Protein AF-A0A9X2JHT6-F1 (afdb_monomer_lite)

Sequence (181 aa):
MRAIDATVEVAELAILSTSGTVINELIVELLKRLHASEQIAVLAYDSAAANASTSAESDRLRTVRERHWQSHVELEARINLLGGIPASCVHDELAVVEVMDSDRFTQRSLSESLIEIEEHLLYAYLAALTAESMDPTCQEFLQSQIDITRRHLNALRWTLFCEAHAREPMPATNLPAVTTR

Organism: NCBI:txid2954799

Radius of gyration: 20.66 Å; chains: 1; bounding box: 44×46×71 Å

Structure (mmCIF, N/CA/C/O backbone):
data_AF-A0A9X2JHT6-F1
#
_entry.id   AF-A0A9X2JHT6-F1
#
loop_
_atom_site.group_PDB
_atom_site.id
_atom_site.type_symbol
_atom_site.label_atom_id
_atom_site.label_alt_id
_atom_site.label_comp_id
_atom_site.label_asym_id
_atom_site.label_entity_id
_atom_site.label_seq_id
_atom_site.pdbx_PDB_ins_code
_atom_site.Cartn_x
_atom_site.Cartn_y
_atom_site.Cartn_z
_atom_site.occupancy
_atom_site.B_iso_or_equiv
_atom_site.auth_seq_id
_atom_site.auth_comp_id
_atom_site.auth_asym_id
_atom_site.auth_atom_id
_atom_site.pdbx_PDB_model_num
ATOM 1 N N . MET A 1 1 ? -9.823 -14.077 -4.885 1.00 38.56 1 MET A N 1
ATOM 2 C CA . MET A 1 1 ? -11.286 -14.034 -4.635 1.00 38.56 1 MET A CA 1
ATOM 3 C C . MET A 1 1 ? -11.715 -14.631 -3.291 1.00 38.56 1 MET A C 1
ATOM 5 O O . MET A 1 1 ? -12.483 -13.966 -2.627 1.00 38.56 1 MET A O 1
ATOM 9 N N . ARG A 1 2 ? -11.213 -15.789 -2.821 1.00 31.61 2 ARG A N 1
ATOM 10 C CA . ARG A 1 2 ? -11.674 -16.391 -1.540 1.00 31.61 2 ARG A CA 1
ATOM 11 C C . ARG A 1 2 ? -11.355 -15.616 -0.247 1.00 31.61 2 ARG A C 1
ATOM 13 O O . ARG A 1 2 ? -12.104 -15.744 0.708 1.00 31.61 2 ARG A O 1
ATOM 20 N N . ALA A 1 3 ? -10.280 -14.826 -0.197 1.00 36.19 3 ALA A N 1
ATOM 21 C CA . ALA A 1 3 ? -9.952 -14.030 0.996 1.00 36.19 3 ALA A CA 1
ATOM 22 C C . ALA A 1 3 ? -10.902 -12.828 1.190 1.00 36.19 3 ALA A C 1
ATOM 24 O O . ALA A 1 3 ? -11.168 -12.413 2.313 1.00 36.19 3 ALA A O 1
ATOM 25 N N . ILE A 1 4 ? -11.468 -12.309 0.094 1.00 39.44 4 ILE A N 1
ATOM 26 C CA . ILE A 1 4 ? -12.353 -11.135 0.098 1.00 39.44 4 ILE A CA 1
ATOM 27 C C . ILE A 1 4 ? -13.696 -11.477 0.759 1.00 39.44 4 ILE A C 1
ATOM 29 O O . ILE A 1 4 ? -14.160 -10.717 1.605 1.00 39.44 4 ILE A O 1
ATOM 33 N N . ASP A 1 5 ? -14.259 -12.653 0.466 1.00 33.88 5 ASP A N 1
ATOM 34 C CA . ASP A 1 5 ? -15.539 -13.097 1.038 1.00 33.88 5 ASP A CA 1
ATOM 35 C C . ASP A 1 5 ? -15.478 -13.217 2.575 1.00 33.88 5 ASP A C 1
ATOM 37 O O . ASP A 1 5 ? -16.378 -12.757 3.274 1.00 33.88 5 ASP A O 1
ATOM 41 N N . ALA A 1 6 ? -14.360 -13.710 3.125 1.00 48.34 6 ALA A N 1
ATOM 42 C CA . ALA A 1 6 ? -14.153 -13.801 4.575 1.00 48.34 6 ALA A CA 1
ATOM 43 C C . ALA A 1 6 ? -13.952 -12.430 5.254 1.00 48.34 6 ALA A C 1
ATOM 45 O O . ALA A 1 6 ? -14.156 -12.289 6.461 1.00 48.34 6 ALA A O 1
ATOM 46 N N . THR A 1 7 ? -13.538 -11.406 4.501 1.00 47.22 7 THR A N 1
ATOM 47 C CA . THR A 1 7 ? -13.342 -10.054 5.052 1.00 47.22 7 THR A CA 1
ATOM 48 C C . THR A 1 7 ? -14.679 -9.321 5.175 1.00 47.22 7 THR A C 1
ATOM 50 O O . THR A 1 7 ? -14.900 -8.609 6.153 1.00 47.22 7 THR A O 1
ATOM 53 N N . VAL A 1 8 ? -15.590 -9.555 4.225 1.00 49.62 8 VAL A N 1
ATOM 54 C CA . VAL A 1 8 ? -16.959 -9.019 4.233 1.00 49.62 8 VAL A CA 1
ATOM 55 C C . VAL A 1 8 ? -17.810 -9.685 5.318 1.00 49.62 8 VAL A C 1
ATOM 57 O O . VAL A 1 8 ? -18.473 -8.976 6.067 1.00 49.62 8 VAL A O 1
ATOM 60 N N . GLU A 1 9 ? -17.722 -11.008 5.500 1.00 45.31 9 GLU A N 1
ATOM 61 C CA . GLU A 1 9 ? -18.481 -11.711 6.554 1.00 45.31 9 GLU A CA 1
ATOM 62 C C . GLU A 1 9 ? -18.140 -11.221 7.975 1.00 45.31 9 GLU A C 1
ATOM 64 O O . GLU A 1 9 ? -19.023 -11.111 8.826 1.00 45.31 9 GLU A O 1
ATOM 69 N N . VAL A 1 10 ? -16.875 -10.872 8.242 1.00 50.59 10 VAL A N 1
ATOM 70 C CA . VAL A 1 10 ? -16.451 -10.338 9.553 1.00 50.59 10 VAL A CA 1
ATOM 71 C C . VAL A 1 10 ? -16.958 -8.910 9.771 1.00 50.59 10 VAL A C 1
ATOM 73 O O . VAL A 1 10 ? -17.311 -8.554 10.895 1.00 50.59 10 VAL A O 1
ATOM 76 N N . ALA A 1 11 ? -17.048 -8.107 8.707 1.00 50.97 11 ALA A N 1
ATOM 77 C CA . ALA A 1 11 ? -17.627 -6.767 8.773 1.00 50.97 11 ALA A CA 1
ATOM 78 C C . ALA A 1 11 ? -19.158 -6.808 8.949 1.00 50.97 11 ALA A C 1
ATOM 80 O O . ALA A 1 11 ? -19.707 -6.029 9.725 1.00 50.97 11 ALA A O 1
ATOM 81 N N . GLU A 1 12 ? -19.854 -7.745 8.298 1.00 45.81 12 GLU A N 1
ATOM 82 C CA . GLU A 1 12 ? -21.312 -7.894 8.411 1.00 45.81 12 GLU A CA 1
ATOM 83 C C . GLU A 1 12 ? -21.758 -8.420 9.788 1.00 45.81 12 GLU A C 1
ATOM 85 O O . GLU A 1 12 ? -22.794 -7.997 10.308 1.00 45.81 12 GLU A O 1
ATOM 90 N N . LEU A 1 13 ? -20.960 -9.276 10.438 1.00 47.00 13 LEU A N 1
ATOM 91 C CA . LEU A 1 13 ? -21.238 -9.783 11.793 1.00 47.00 13 LEU A CA 1
ATOM 92 C C . LEU A 1 13 ? -21.155 -8.706 12.889 1.00 47.00 13 LEU A C 1
ATOM 94 O O . LEU A 1 13 ? -21.746 -8.868 13.959 1.00 47.00 13 LEU A O 1
ATOM 98 N N . ALA A 1 14 ? -20.468 -7.594 12.631 1.00 48.09 14 ALA A N 1
ATOM 99 C CA . ALA A 1 14 ? -20.308 -6.509 13.593 1.00 48.09 14 ALA A CA 1
ATOM 100 C C . ALA A 1 14 ? -21.563 -5.650 13.806 1.00 48.09 14 ALA A C 1
ATOM 102 O O . ALA A 1 14 ? -21.712 -5.030 14.860 1.00 48.09 14 ALA A O 1
ATOM 103 N N . ILE A 1 15 ? -22.482 -5.636 12.837 1.00 52.09 15 ILE A N 1
ATOM 104 C CA . ILE A 1 15 ? -23.619 -4.700 12.775 1.00 52.09 15 ILE A CA 1
ATOM 105 C C . ILE A 1 15 ? -24.664 -4.963 13.892 1.00 52.09 15 ILE A C 1
ATOM 107 O O . ILE A 1 15 ? -25.568 -4.161 14.113 1.00 52.09 15 ILE A O 1
ATOM 111 N N . LEU A 1 16 ? -24.540 -6.054 14.663 1.00 50.22 16 LEU A N 1
ATOM 112 C CA . LEU A 1 16 ? -25.542 -6.482 15.654 1.00 50.22 16 LEU A CA 1
ATOM 113 C C . LEU A 1 16 ? -2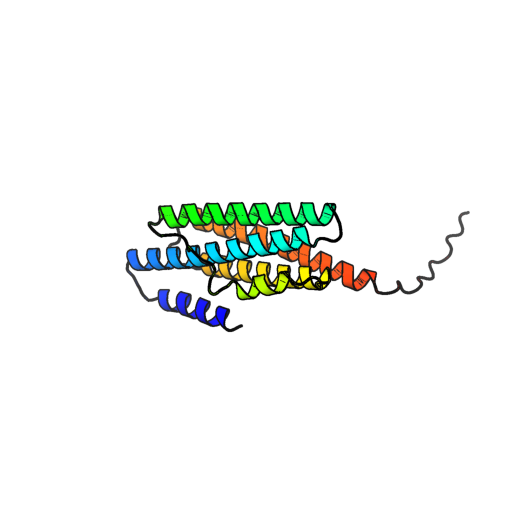5.131 -6.359 17.138 1.00 50.22 16 LEU A C 1
ATOM 115 O O . LEU A 1 16 ? -25.905 -6.768 18.004 1.00 50.22 16 LEU A O 1
ATOM 119 N N . SER A 1 17 ? -23.967 -5.788 17.478 1.00 44.72 17 SER A N 1
ATOM 120 C CA . SER A 1 17 ? -23.489 -5.727 18.874 1.00 44.72 17 SER A CA 1
ATOM 121 C C . SER A 1 17 ? -23.379 -4.301 19.434 1.00 44.72 17 SER A C 1
ATOM 123 O O . SER A 1 17 ? -22.423 -3.577 19.181 1.00 44.72 17 SER A O 1
ATOM 125 N N . THR A 1 18 ? -24.321 -3.919 20.300 1.00 53.97 18 THR A N 1
ATOM 126 C CA . THR A 1 18 ? -24.421 -2.596 20.956 1.00 53.97 18 THR A CA 1
ATOM 127 C C . THR A 1 18 ? -23.486 -2.373 22.160 1.00 53.97 18 THR A C 1
ATOM 129 O O . THR A 1 18 ? -23.743 -1.479 22.966 1.00 53.97 18 THR A O 1
ATOM 132 N N . SER A 1 19 ? -22.421 -3.164 22.348 1.00 61.22 19 SER A N 1
ATOM 133 C CA . SER A 1 19 ? -21.466 -2.931 23.449 1.00 61.22 19 SER A CA 1
ATOM 134 C C . SER A 1 19 ? -20.171 -2.284 22.949 1.00 61.22 19 SER A C 1
ATOM 136 O O . SER A 1 19 ? -19.547 -2.773 22.010 1.00 61.22 19 SER A O 1
ATOM 138 N N . GLY A 1 20 ? -19.751 -1.184 23.588 1.00 62.12 20 GLY A N 1
ATOM 139 C CA . GLY A 1 20 ? -18.559 -0.418 23.189 1.00 62.12 20 GLY A CA 1
ATOM 140 C C . GLY A 1 20 ? -17.249 -1.218 23.219 1.00 62.12 20 GLY A C 1
ATOM 141 O O . GLY A 1 20 ? -16.310 -0.883 22.508 1.00 62.12 20 GLY A O 1
ATOM 142 N N . THR A 1 21 ? -17.191 -2.310 23.985 1.00 74.00 21 THR A N 1
ATOM 143 C CA . THR A 1 21 ? -16.068 -3.259 23.985 1.00 74.00 21 THR A CA 1
ATOM 144 C C . THR A 1 21 ? -15.989 -4.078 22.698 1.00 74.00 21 THR A C 1
ATOM 146 O O . THR A 1 21 ? -14.910 -4.178 22.127 1.00 74.00 21 THR A O 1
ATOM 149 N N . VAL A 1 22 ? -17.113 -4.593 22.187 1.00 74.19 22 VAL A N 1
ATOM 150 C CA . VAL A 1 22 ? -17.126 -5.392 20.943 1.00 74.19 22 VAL A CA 1
ATOM 151 C C . VAL A 1 22 ? -16.798 -4.533 19.719 1.00 74.19 22 VAL A C 1
ATOM 153 O O . VAL A 1 22 ? -16.101 -4.982 18.814 1.00 74.19 22 VAL A O 1
ATOM 156 N N . ILE A 1 23 ? -17.252 -3.276 19.706 1.00 76.25 23 ILE A N 1
ATOM 157 C CA . ILE A 1 23 ? -16.928 -2.322 18.636 1.00 76.25 23 ILE A CA 1
ATOM 158 C C . ILE A 1 23 ? -15.416 -2.047 18.595 1.00 76.25 23 ILE A C 1
ATOM 160 O O . ILE A 1 23 ? -14.807 -2.103 17.527 1.00 76.25 23 ILE A O 1
ATOM 164 N N . ASN A 1 24 ? -14.787 -1.821 19.753 1.00 81.62 24 ASN A N 1
ATOM 165 C CA . ASN A 1 24 ? -13.340 -1.608 19.828 1.00 81.62 24 ASN A CA 1
ATOM 166 C C . ASN A 1 24 ? -12.541 -2.848 19.403 1.00 81.62 24 ASN A C 1
ATOM 168 O O . ASN A 1 24 ? -11.542 -2.709 18.703 1.00 81.62 24 ASN A O 1
ATOM 172 N N . GLU A 1 25 ? -12.979 -4.051 19.783 1.00 86.94 25 GLU A N 1
ATOM 173 C CA . GLU A 1 25 ? -12.340 -5.304 19.359 1.00 86.94 25 GLU A CA 1
ATOM 174 C C . GLU A 1 25 ? -12.382 -5.483 17.835 1.00 86.94 25 GLU A C 1
ATOM 176 O O . GLU A 1 25 ? -11.370 -5.851 17.236 1.00 86.94 25 GLU A O 1
ATOM 181 N N . LEU A 1 26 ? -13.510 -5.156 17.195 1.00 86.44 26 LEU A N 1
ATOM 182 C CA . LEU A 1 26 ? -13.629 -5.195 15.739 1.00 86.44 26 LEU A CA 1
ATOM 183 C C . LEU A 1 26 ? -12.698 -4.188 15.058 1.00 86.44 26 LEU A C 1
ATOM 185 O O . LEU A 1 26 ? -12.001 -4.547 14.111 1.00 86.44 26 LEU A O 1
ATOM 189 N N . ILE A 1 27 ? -12.679 -2.935 15.526 1.00 89.75 27 ILE A N 1
ATOM 190 C CA . ILE A 1 27 ? -11.797 -1.899 14.969 1.00 89.75 27 ILE A CA 1
ATOM 191 C C . ILE A 1 27 ? -10.342 -2.359 15.074 1.00 89.75 27 ILE A C 1
ATOM 193 O O . ILE A 1 27 ? -9.601 -2.301 14.096 1.00 89.75 27 ILE A O 1
ATOM 197 N N . VAL A 1 28 ? -9.943 -2.877 16.236 1.00 91.69 28 VAL A N 1
ATOM 198 C CA . VAL A 1 28 ? -8.599 -3.419 16.451 1.00 91.69 28 VAL A CA 1
ATOM 199 C C . VAL A 1 28 ? -8.291 -4.550 15.469 1.00 91.69 28 VAL A C 1
ATOM 201 O O . VAL A 1 28 ? -7.208 -4.564 14.890 1.00 91.69 28 VAL A O 1
ATOM 204 N N . GLU A 1 29 ? -9.221 -5.474 15.240 1.00 90.38 29 GLU A N 1
ATOM 205 C CA . GLU A 1 29 ? -9.035 -6.572 14.288 1.00 90.38 29 GLU A CA 1
ATOM 206 C C . GLU A 1 29 ? -8.900 -6.078 12.837 1.00 90.38 29 GLU A C 1
ATOM 208 O O . GLU A 1 29 ? -8.017 -6.531 12.106 1.00 90.38 29 GLU A O 1
ATOM 213 N N . LEU A 1 30 ? -9.701 -5.091 12.425 1.00 90.81 30 LEU A N 1
ATOM 214 C CA . LEU A 1 30 ? -9.579 -4.454 11.109 1.00 90.81 30 LEU A CA 1
ATOM 215 C C . LEU A 1 30 ? -8.214 -3.774 10.935 1.00 90.81 30 LEU A C 1
ATOM 217 O O . LEU A 1 30 ? -7.564 -3.941 9.901 1.00 90.81 30 LEU A O 1
ATOM 221 N N . LEU A 1 31 ? -7.743 -3.060 11.960 1.00 93.50 31 LEU A N 1
ATOM 222 C CA . LEU A 1 31 ? -6.428 -2.420 11.941 1.00 93.50 31 LEU A CA 1
ATOM 223 C C . LEU A 1 31 ? -5.288 -3.443 11.897 1.00 93.50 31 LEU A C 1
ATOM 225 O O . LEU A 1 31 ? -4.299 -3.204 11.209 1.00 93.50 31 LEU A O 1
ATOM 229 N N . LYS A 1 32 ? -5.415 -4.597 12.568 1.00 91.88 32 LYS A N 1
ATOM 230 C CA . LYS A 1 32 ? -4.420 -5.682 12.487 1.00 91.88 32 LYS A CA 1
ATOM 231 C C . LYS A 1 32 ? -4.304 -6.268 11.086 1.00 91.88 32 LYS A C 1
ATOM 233 O O . LYS A 1 32 ? -3.189 -6.545 10.647 1.00 91.88 32 LYS A O 1
ATOM 238 N N . ARG A 1 33 ? -5.429 -6.441 10.388 1.00 89.44 33 ARG A N 1
ATOM 239 C CA . ARG A 1 33 ? -5.437 -6.902 8.992 1.00 89.44 33 ARG A CA 1
ATOM 240 C C . ARG A 1 33 ? -4.757 -5.887 8.086 1.00 89.44 33 ARG A C 1
ATOM 242 O O . ARG A 1 33 ? -3.820 -6.244 7.387 1.00 89.44 33 ARG A O 1
ATOM 249 N N . LEU A 1 34 ? -5.126 -4.609 8.200 1.00 93.00 34 LEU A N 1
ATOM 250 C CA . LEU A 1 34 ? -4.448 -3.525 7.482 1.00 93.00 34 LEU A CA 1
ATOM 251 C C . LEU A 1 34 ? -2.943 -3.489 7.761 1.00 93.00 34 LEU A C 1
ATOM 253 O O . LEU A 1 34 ? -2.145 -3.340 6.842 1.00 93.00 34 LEU A O 1
ATOM 257 N N . HIS A 1 35 ? -2.550 -3.662 9.021 1.00 94.44 35 HIS A N 1
ATOM 258 C CA . HIS A 1 35 ? -1.149 -3.699 9.427 1.00 94.44 35 HIS A CA 1
ATOM 259 C C . HIS A 1 35 ? -0.379 -4.840 8.745 1.00 94.44 35 HIS A C 1
ATOM 261 O O . HIS A 1 35 ? 0.749 -4.628 8.292 1.00 94.44 35 HIS A O 1
ATOM 267 N N . ALA A 1 36 ? -0.984 -6.029 8.639 1.00 90.25 36 ALA A N 1
ATOM 268 C CA . ALA A 1 36 ? -0.411 -7.161 7.914 1.00 90.25 36 ALA A CA 1
ATOM 269 C C . ALA A 1 36 ? -0.342 -6.900 6.398 1.00 90.25 36 ALA A C 1
ATOM 271 O O . ALA A 1 36 ? 0.703 -7.126 5.787 1.00 90.25 36 ALA A O 1
ATOM 272 N N . SER A 1 37 ? -1.398 -6.340 5.801 1.00 90.62 37 SER A N 1
ATOM 273 C CA . SER A 1 37 ? -1.419 -6.001 4.374 1.00 90.62 37 SER A CA 1
ATOM 274 C C . SER A 1 37 ? -0.381 -4.932 4.007 1.00 90.62 37 SER A C 1
ATOM 276 O O . SER A 1 37 ? 0.269 -5.029 2.967 1.00 90.62 37 SER A O 1
ATOM 278 N N . GLU A 1 38 ? -0.153 -3.937 4.868 1.00 94.88 38 GLU A N 1
ATOM 279 C CA . GLU A 1 38 ? 0.921 -2.951 4.676 1.00 94.88 38 GLU A CA 1
ATOM 280 C C . GLU A 1 38 ? 2.307 -3.603 4.747 1.00 94.88 38 GLU A C 1
ATOM 282 O O . GLU A 1 38 ? 3.192 -3.278 3.956 1.00 94.88 38 GLU A O 1
ATOM 287 N N . GLN A 1 39 ? 2.501 -4.589 5.628 1.00 92.94 39 GLN A N 1
ATOM 288 C CA . GLN A 1 39 ? 3.752 -5.348 5.685 1.00 92.94 39 GLN A CA 1
ATOM 289 C C . GLN A 1 39 ? 4.017 -6.115 4.380 1.00 92.94 39 GLN A C 1
ATOM 291 O O . GLN A 1 39 ? 5.153 -6.146 3.902 1.00 92.94 39 GLN A O 1
ATOM 296 N N . ILE A 1 40 ? 2.979 -6.697 3.774 1.00 90.00 40 ILE A N 1
ATOM 297 C CA . ILE A 1 40 ? 3.067 -7.349 2.458 1.00 90.00 40 ILE A CA 1
ATOM 298 C C . ILE A 1 40 ? 3.488 -6.353 1.391 1.00 90.00 40 ILE A C 1
ATOM 300 O O . ILE A 1 40 ? 4.403 -6.643 0.623 1.00 90.00 40 ILE A O 1
ATOM 304 N N . ALA A 1 41 ? 2.863 -5.176 1.361 1.00 92.38 41 ALA A N 1
ATOM 305 C CA . ALA A 1 41 ? 3.224 -4.136 0.410 1.00 92.38 41 ALA A CA 1
ATOM 306 C C . ALA A 1 41 ? 4.682 -3.697 0.589 1.00 92.38 41 ALA A C 1
ATOM 308 O O . ALA A 1 41 ? 5.415 -3.616 -0.394 1.00 92.38 41 ALA A O 1
ATOM 309 N N . VAL A 1 42 ? 5.157 -3.513 1.827 1.00 94.06 42 VAL A N 1
ATOM 310 C CA . VAL A 1 42 ? 6.573 -3.213 2.100 1.00 94.06 42 VAL A CA 1
ATOM 311 C C . VAL A 1 42 ? 7.499 -4.253 1.468 1.00 94.06 42 VAL A C 1
ATOM 313 O O . VAL A 1 42 ? 8.451 -3.874 0.786 1.00 94.06 42 VAL A O 1
ATOM 316 N N . LEU A 1 43 ? 7.226 -5.545 1.668 1.00 91.50 43 LEU A N 1
ATOM 317 C CA . LEU A 1 43 ? 8.044 -6.632 1.119 1.00 91.50 43 LEU A CA 1
ATOM 318 C C . LEU A 1 43 ? 7.966 -6.697 -0.413 1.00 91.50 43 LEU A C 1
ATOM 320 O O . LEU A 1 43 ? 8.989 -6.841 -1.082 1.00 91.50 43 LEU A O 1
ATOM 324 N N . ALA A 1 44 ? 6.768 -6.541 -0.973 1.00 90.38 44 ALA A N 1
ATOM 325 C CA . ALA A 1 44 ? 6.541 -6.549 -2.412 1.00 90.38 44 ALA A CA 1
ATOM 326 C C . ALA A 1 44 ? 7.269 -5.397 -3.114 1.00 90.38 44 ALA A C 1
ATOM 328 O O . ALA A 1 44 ? 7.951 -5.612 -4.115 1.00 90.38 44 ALA A O 1
ATOM 329 N N . TYR A 1 45 ? 7.184 -4.180 -2.574 1.00 93.69 45 TYR A N 1
ATOM 330 C CA . TYR A 1 45 ? 7.886 -3.029 -3.137 1.00 93.69 45 TYR A CA 1
ATOM 331 C C . TYR A 1 45 ? 9.404 -3.106 -2.952 1.00 93.69 45 TYR A C 1
ATOM 333 O O . TYR A 1 45 ? 10.134 -2.602 -3.806 1.00 93.69 45 TYR A O 1
ATOM 341 N N . ASP A 1 46 ? 9.892 -3.736 -1.881 1.00 93.44 46 ASP A N 1
ATOM 342 C CA . ASP A 1 46 ? 11.326 -3.982 -1.700 1.00 93.44 46 ASP A CA 1
ATOM 343 C C . ASP A 1 46 ? 11.857 -4.961 -2.760 1.00 93.44 46 ASP A C 1
ATOM 345 O O . ASP A 1 46 ? 12.832 -4.662 -3.454 1.00 93.44 46 ASP A O 1
ATOM 349 N N . SER A 1 47 ? 11.138 -6.067 -2.986 1.00 89.94 47 SER A N 1
ATOM 350 C CA . SER A 1 47 ? 11.439 -7.016 -4.066 1.00 89.94 47 SER A CA 1
AT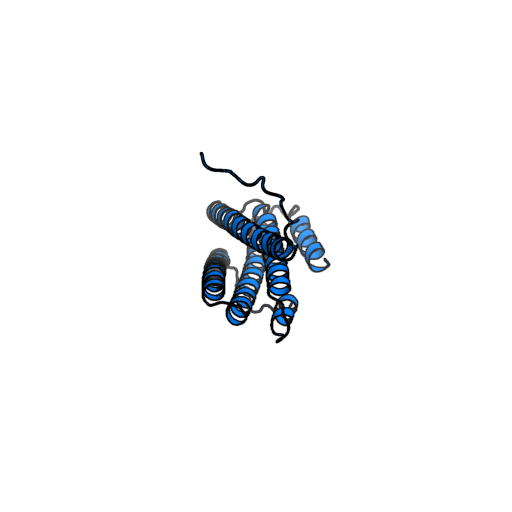OM 351 C C . SER A 1 47 ? 11.345 -6.358 -5.449 1.00 89.94 47 SER A C 1
ATOM 353 O O . SER A 1 47 ? 12.251 -6.492 -6.276 1.00 89.94 47 SER A O 1
ATOM 355 N N . ALA A 1 48 ? 10.305 -5.560 -5.697 1.00 90.75 48 ALA A N 1
ATOM 356 C CA . ALA A 1 48 ? 10.153 -4.812 -6.941 1.00 90.75 48 ALA A CA 1
ATOM 357 C C . ALA A 1 48 ? 11.313 -3.837 -7.176 1.00 90.75 48 ALA A C 1
ATOM 359 O O . ALA A 1 48 ? 11.822 -3.733 -8.291 1.00 90.75 48 ALA A O 1
ATOM 360 N N . ALA A 1 49 ? 11.754 -3.131 -6.132 1.00 92.50 49 ALA A N 1
ATOM 361 C CA . ALA A 1 49 ? 12.871 -2.203 -6.223 1.00 92.50 49 ALA A CA 1
ATOM 362 C C . ALA A 1 49 ? 14.200 -2.915 -6.504 1.00 92.50 49 ALA A C 1
ATOM 364 O O . ALA A 1 49 ? 15.035 -2.362 -7.226 1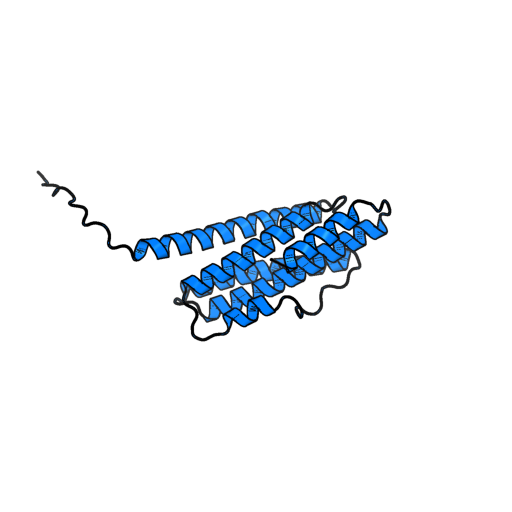.00 92.50 49 ALA A O 1
ATOM 365 N N . ALA A 1 50 ? 14.400 -4.117 -5.955 1.00 90.44 50 ALA A N 1
ATOM 366 C CA . ALA A 1 50 ? 15.571 -4.948 -6.226 1.00 90.44 50 ALA A CA 1
ATOM 367 C C . ALA A 1 50 ? 15.602 -5.465 -7.676 1.00 90.44 50 ALA A C 1
ATOM 369 O O . ALA A 1 50 ? 16.675 -5.555 -8.268 1.00 90.44 50 ALA A O 1
ATOM 370 N N . ASN A 1 51 ? 14.429 -5.733 -8.257 1.00 86.62 51 ASN A N 1
ATOM 371 C CA . ASN A 1 51 ? 14.259 -6.240 -9.623 1.00 86.62 51 ASN A CA 1
ATOM 372 C C . ASN A 1 51 ? 14.025 -5.143 -10.683 1.00 86.62 51 ASN A C 1
ATOM 374 O O . ASN A 1 51 ? 13.776 -5.443 -11.852 1.00 86.62 51 ASN A O 1
ATOM 378 N N . ALA A 1 52 ? 14.084 -3.867 -10.296 1.00 89.75 52 ALA A N 1
ATOM 379 C CA . ALA A 1 52 ? 13.833 -2.748 -11.196 1.00 89.75 52 ALA A CA 1
ATOM 380 C C . ALA A 1 52 ? 14.864 -2.676 -12.335 1.00 89.75 52 ALA A C 1
ATOM 382 O O . ALA A 1 52 ? 16.066 -2.861 -12.140 1.00 89.75 52 ALA A O 1
ATOM 383 N N . SER A 1 53 ? 14.396 -2.327 -13.536 1.00 88.81 53 SER A N 1
ATOM 384 C CA . SER A 1 53 ? 15.228 -2.292 -14.748 1.00 88.81 53 SER A CA 1
ATOM 385 C C . SER A 1 53 ? 16.209 -1.113 -14.785 1.00 88.81 53 SER A C 1
ATOM 387 O O . SER A 1 53 ? 17.212 -1.138 -15.502 1.00 88.81 53 SER A O 1
ATOM 389 N N . THR A 1 54 ? 15.916 -0.061 -14.016 1.00 90.56 54 THR A N 1
ATOM 390 C CA . THR A 1 54 ? 16.705 1.172 -13.942 1.00 90.56 54 THR A CA 1
ATOM 391 C C . THR A 1 54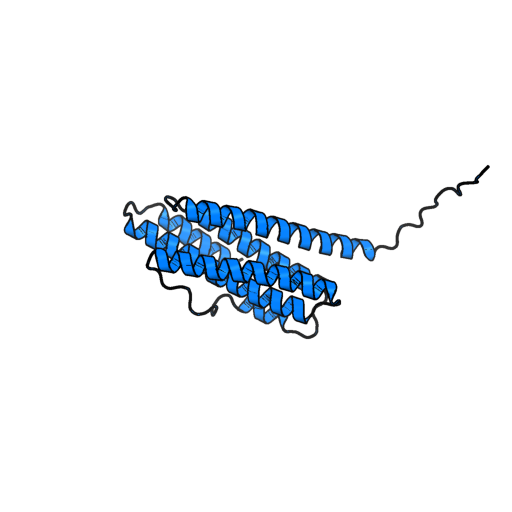 ? 16.839 1.647 -12.497 1.00 90.56 54 THR A C 1
ATOM 393 O O . THR A 1 54 ? 15.964 1.403 -11.664 1.00 90.56 54 THR A O 1
ATOM 396 N N . SER A 1 55 ? 17.905 2.395 -12.196 1.00 93.94 55 SER A N 1
ATOM 397 C CA . SER A 1 55 ? 18.087 3.006 -10.871 1.00 93.94 55 SER A CA 1
ATOM 398 C C . SER A 1 55 ? 16.960 3.980 -10.518 1.00 93.94 55 SER A C 1
ATOM 400 O O . SER A 1 55 ? 16.474 3.967 -9.394 1.00 93.94 55 SER A O 1
ATOM 402 N N . ALA A 1 56 ? 16.488 4.769 -11.488 1.00 93.25 56 ALA A N 1
ATOM 403 C CA . ALA A 1 56 ? 15.394 5.717 -11.282 1.00 93.25 56 ALA A CA 1
ATOM 404 C C . ALA A 1 56 ? 14.074 5.023 -10.900 1.00 93.25 56 ALA A C 1
ATOM 406 O O . ALA A 1 56 ? 13.334 5.513 -10.047 1.00 93.25 56 ALA A O 1
ATOM 407 N N . GLU A 1 57 ? 13.776 3.874 -11.512 1.00 90.75 57 GLU A N 1
ATOM 408 C CA . GLU A 1 57 ? 12.622 3.049 -11.148 1.00 90.75 57 GLU A CA 1
ATOM 409 C C . GLU A 1 57 ? 12.791 2.429 -9.755 1.00 90.75 57 GLU A C 1
ATOM 411 O O . GLU A 1 57 ? 11.863 2.502 -8.949 1.00 90.75 57 GLU A O 1
ATOM 416 N N . SER A 1 58 ? 13.983 1.905 -9.444 1.00 93.50 58 SER A N 1
ATOM 417 C CA . SER A 1 58 ? 14.317 1.369 -8.116 1.00 93.50 58 SER A CA 1
ATOM 418 C C . SER A 1 58 ? 14.103 2.415 -7.015 1.00 93.50 58 SER A C 1
ATOM 420 O O . SER A 1 58 ? 13.409 2.155 -6.032 1.00 93.50 58 SER A O 1
ATOM 422 N N . ASP A 1 59 ? 14.611 3.636 -7.202 1.00 96.25 59 ASP A N 1
ATOM 423 C CA . ASP A 1 59 ? 14.471 4.728 -6.231 1.00 96.25 59 ASP A CA 1
ATOM 424 C C . ASP A 1 59 ? 13.010 5.174 -6.065 1.00 96.25 59 ASP A C 1
ATOM 426 O O . ASP A 1 59 ? 12.552 5.457 -4.950 1.00 96.25 59 ASP A O 1
ATOM 430 N N . ARG A 1 60 ? 12.236 5.183 -7.161 1.00 94.38 60 ARG A N 1
ATOM 431 C CA . ARG A 1 60 ? 10.790 5.443 -7.112 1.00 94.38 60 ARG A CA 1
ATOM 432 C C . ARG A 1 60 ? 10.074 4.383 -6.275 1.00 94.38 60 ARG A C 1
ATOM 434 O O . ARG A 1 60 ? 9.279 4.743 -5.411 1.00 94.38 60 ARG A O 1
ATOM 441 N N . LEU A 1 61 ? 10.362 3.104 -6.508 1.00 94.75 61 LEU A N 1
ATOM 442 C CA . LEU A 1 61 ? 9.752 1.987 -5.781 1.00 94.75 61 LEU A CA 1
ATOM 443 C C . LEU A 1 61 ? 10.138 2.000 -4.296 1.00 94.75 61 LEU A C 1
ATOM 445 O O . LEU A 1 61 ? 9.261 1.862 -3.450 1.00 94.75 61 LEU A O 1
ATOM 449 N N . ARG A 1 62 ? 11.399 2.302 -3.956 1.00 96.75 62 ARG A N 1
ATOM 450 C CA . ARG A 1 62 ? 11.835 2.497 -2.557 1.00 96.75 62 ARG A CA 1
ATOM 451 C C . ARG A 1 62 ? 11.108 3.643 -1.861 1.00 96.75 62 ARG A C 1
ATOM 453 O O . ARG A 1 62 ? 10.777 3.538 -0.684 1.00 96.75 62 ARG A O 1
ATOM 460 N N . THR A 1 63 ? 10.828 4.726 -2.583 1.00 96.69 63 THR A N 1
ATOM 461 C CA . THR A 1 63 ? 10.050 5.851 -2.042 1.00 96.69 63 THR A CA 1
ATOM 462 C C . THR A 1 63 ? 8.619 5.429 -1.700 1.00 96.69 63 THR A C 1
ATOM 464 O O . THR A 1 63 ? 8.062 5.903 -0.713 1.00 96.69 63 THR A O 1
ATOM 467 N N . VAL A 1 64 ? 8.012 4.548 -2.501 1.00 96.12 64 VAL A N 1
ATOM 468 C CA . VAL A 1 64 ? 6.675 4.001 -2.219 1.00 96.12 64 VAL A CA 1
ATOM 469 C C . VAL A 1 64 ? 6.734 2.994 -1.068 1.00 96.12 64 VAL A C 1
ATOM 471 O O . VAL A 1 64 ? 5.974 3.137 -0.115 1.00 96.12 64 VAL A O 1
ATOM 474 N N . ARG A 1 65 ? 7.713 2.079 -1.073 1.00 96.44 65 ARG A N 1
ATOM 475 C CA . ARG A 1 65 ? 8.009 1.159 0.041 1.00 96.44 65 ARG A CA 1
ATOM 476 C C . ARG A 1 65 ? 8.101 1.883 1.381 1.00 96.44 65 ARG A C 1
ATOM 478 O O . ARG A 1 65 ? 7.544 1.423 2.370 1.00 96.44 65 ARG A O 1
ATOM 485 N N . GLU A 1 66 ? 8.810 3.009 1.427 1.00 97.88 66 GLU A N 1
ATOM 486 C CA . GLU A 1 66 ? 8.983 3.780 2.660 1.00 97.88 66 GLU A CA 1
ATOM 487 C C . GLU A 1 66 ? 7.665 4.371 3.174 1.00 97.88 66 GLU A C 1
ATOM 489 O O . GLU A 1 66 ? 7.458 4.465 4.380 1.00 97.88 66 GLU A O 1
ATOM 494 N N . ARG A 1 67 ? 6.731 4.710 2.281 1.00 96.81 67 ARG A N 1
ATOM 495 C CA . ARG A 1 67 ? 5.394 5.159 2.689 1.00 96.81 67 ARG A CA 1
ATOM 496 C C . ARG A 1 67 ? 4.583 4.024 3.300 1.00 96.81 67 ARG A C 1
ATOM 498 O O . ARG A 1 67 ? 4.015 4.229 4.364 1.00 96.81 67 ARG A O 1
ATOM 505 N N . HIS A 1 68 ? 4.590 2.840 2.686 1.00 97.00 68 HIS A N 1
ATOM 506 C CA . HIS A 1 68 ? 3.950 1.656 3.272 1.00 97.00 68 HIS A CA 1
ATOM 507 C C . HIS A 1 68 ? 4.547 1.313 4.638 1.00 97.00 68 HIS A C 1
ATOM 509 O O . HIS A 1 68 ? 3.825 1.022 5.586 1.00 97.00 68 HIS A O 1
ATOM 515 N N . TRP A 1 69 ? 5.868 1.447 4.787 1.00 96.94 69 TRP A N 1
ATOM 516 C CA . TRP A 1 69 ? 6.537 1.252 6.072 1.00 96.94 69 TRP A CA 1
ATOM 517 C C . TRP A 1 69 ? 6.064 2.249 7.138 1.00 96.94 69 TRP A C 1
ATOM 519 O O . TRP A 1 69 ? 5.780 1.859 8.268 1.00 96.94 69 TRP A O 1
ATOM 529 N N . GLN A 1 70 ? 5.923 3.527 6.787 1.00 97.50 70 GLN A N 1
ATOM 530 C CA . GLN A 1 70 ? 5.386 4.537 7.703 1.00 97.50 70 GLN A CA 1
ATOM 531 C C . GLN A 1 70 ? 3.936 4.235 8.097 1.00 97.50 70 GLN A C 1
ATOM 533 O O . GLN A 1 70 ? 3.598 4.326 9.274 1.00 97.50 70 GLN A O 1
ATOM 538 N N . SER A 1 71 ? 3.097 3.827 7.143 1.00 96.62 71 SER A N 1
ATOM 539 C CA . SER A 1 71 ? 1.710 3.428 7.405 1.00 96.62 71 SER A CA 1
ATOM 540 C C . SER A 1 71 ? 1.622 2.191 8.297 1.00 96.62 71 SER A C 1
ATOM 542 O O . SER A 1 71 ? 0.820 2.173 9.228 1.00 96.62 71 SER A O 1
ATOM 544 N N . HIS A 1 72 ? 2.487 1.199 8.076 1.00 95.69 72 HIS A N 1
ATOM 545 C CA . HIS A 1 72 ? 2.617 0.009 8.915 1.00 95.69 72 HIS A CA 1
ATOM 546 C C . HIS A 1 72 ? 2.931 0.372 10.376 1.00 95.69 72 HIS A C 1
ATOM 548 O O . HIS A 1 72 ? 2.198 -0.031 11.277 1.00 95.69 72 HIS A O 1
ATOM 554 N N . VAL A 1 73 ? 3.948 1.207 10.613 1.00 96.38 73 VAL A N 1
ATOM 555 C CA . VAL A 1 73 ? 4.321 1.668 11.967 1.00 96.38 73 VAL A CA 1
ATOM 556 C C . VAL A 1 73 ? 3.196 2.487 12.619 1.00 96.38 73 VAL A C 1
ATOM 558 O O . VAL A 1 73 ? 2.914 2.351 13.809 1.00 96.38 73 VAL A O 1
ATOM 561 N N . GLU A 1 74 ? 2.514 3.331 11.847 1.00 96.69 74 GLU A N 1
ATOM 562 C CA . GLU A 1 74 ? 1.429 4.189 12.339 1.00 96.69 74 GLU A CA 1
ATOM 563 C C . GLU A 1 74 ? 0.161 3.385 12.706 1.00 96.69 74 GLU A C 1
ATOM 565 O O . GLU A 1 74 ? -0.547 3.721 13.668 1.00 96.69 74 GLU A O 1
ATOM 570 N N . LEU A 1 75 ? -0.104 2.292 11.980 1.00 95.62 75 LEU A N 1
ATOM 571 C CA . LEU A 1 75 ? -1.122 1.292 12.318 1.00 95.62 75 LEU A CA 1
ATOM 572 C C . LEU A 1 75 ? -0.746 0.524 13.587 1.00 95.62 75 LEU A C 1
ATOM 574 O O . LEU A 1 75 ? -1.595 0.356 14.462 1.00 95.62 75 LEU A O 1
ATOM 578 N N . GLU A 1 76 ? 0.516 0.112 13.723 1.00 95.62 76 GLU A N 1
ATOM 579 C CA . GLU A 1 76 ? 1.030 -0.549 14.927 1.00 95.62 76 GLU A CA 1
ATOM 580 C C . GLU A 1 76 ? 0.783 0.315 16.174 1.00 95.62 76 GLU A C 1
ATOM 582 O O . GLU A 1 76 ? 0.224 -0.146 17.174 1.00 95.62 76 GLU A O 1
ATOM 587 N N . ALA A 1 77 ? 1.119 1.606 16.088 1.00 95.62 77 ALA A N 1
ATOM 588 C CA . ALA A 1 77 ? 0.887 2.568 17.158 1.00 95.62 77 ALA A CA 1
ATOM 589 C C . ALA A 1 77 ? -0.604 2.688 17.525 1.00 95.62 77 ALA A C 1
ATOM 591 O O . ALA A 1 77 ? -0.946 2.679 18.708 1.00 95.62 77 ALA A O 1
ATOM 592 N N . ARG A 1 78 ? -1.506 2.743 16.534 1.00 94.50 78 ARG A N 1
ATOM 593 C CA . ARG A 1 78 ? -2.967 2.788 16.762 1.00 94.50 78 ARG A CA 1
ATOM 594 C C . ARG A 1 78 ? -3.504 1.527 17.419 1.00 94.50 78 ARG A C 1
ATOM 596 O O . ARG A 1 78 ? -4.288 1.627 18.360 1.00 94.50 78 ARG A O 1
ATOM 603 N N . ILE A 1 79 ? -3.065 0.357 16.963 1.00 94.44 79 ILE A N 1
ATOM 604 C CA . ILE A 1 79 ? -3.455 -0.927 17.556 1.00 94.44 79 ILE A CA 1
ATOM 605 C C . ILE A 1 79 ? -3.062 -0.951 19.036 1.00 94.44 79 ILE A C 1
ATOM 607 O O . ILE A 1 79 ? -3.895 -1.269 19.884 1.00 94.44 79 ILE A O 1
ATOM 611 N N . ASN A 1 80 ? -1.830 -0.543 19.350 1.00 93.50 80 ASN A N 1
ATOM 612 C CA . ASN A 1 80 ? -1.333 -0.478 20.723 1.00 93.50 80 ASN A CA 1
ATOM 613 C C . ASN A 1 80 ? -2.129 0.518 21.589 1.00 93.50 80 ASN A C 1
ATOM 615 O O . ASN A 1 80 ? -2.445 0.212 22.739 1.00 93.50 80 ASN A O 1
ATOM 619 N N . LEU A 1 81 ? -2.498 1.687 21.050 1.00 92.62 81 LEU A N 1
ATOM 620 C CA . LEU A 1 81 ? -3.313 2.687 21.761 1.00 92.62 81 LEU A CA 1
ATOM 621 C C . LEU A 1 81 ? -4.716 2.178 22.114 1.00 92.62 81 LEU A C 1
ATOM 623 O O . LEU A 1 81 ? -5.254 2.542 23.158 1.00 92.62 81 LEU A O 1
ATOM 627 N N . LEU A 1 82 ? -5.286 1.311 21.279 1.00 90.12 82 LEU A N 1
ATOM 628 C CA . LEU A 1 82 ? -6.571 0.654 21.528 1.00 90.12 82 LEU A CA 1
ATOM 629 C C . LEU A 1 82 ? -6.446 -0.595 22.425 1.00 90.12 82 LEU A C 1
ATOM 631 O O . LEU A 1 82 ? -7.431 -1.297 22.643 1.00 90.12 82 LEU A O 1
ATOM 635 N N . GLY A 1 83 ? -5.250 -0.883 22.955 1.00 91.25 83 GLY A N 1
ATOM 636 C CA . GLY A 1 83 ? -4.979 -2.055 23.794 1.00 91.25 83 GLY A CA 1
ATOM 637 C C . GLY A 1 83 ? -4.869 -3.370 23.017 1.00 91.25 83 GLY A C 1
ATOM 638 O O . GLY A 1 83 ? -4.866 -4.444 23.620 1.00 91.25 83 GLY A O 1
ATOM 639 N N . GLY A 1 84 ? -4.791 -3.303 21.688 1.00 91.94 84 GLY A N 1
ATOM 640 C CA . GLY A 1 84 ? -4.551 -4.450 20.827 1.00 91.94 84 GLY A CA 1
ATOM 641 C C . GLY A 1 84 ? -3.078 -4.860 20.792 1.00 91.94 84 GLY A C 1
ATOM 642 O O . GLY A 1 84 ? -2.188 -4.117 21.192 1.00 91.94 84 GLY A O 1
ATOM 643 N N . ILE A 1 85 ? -2.827 -6.058 20.264 1.00 91.44 85 ILE A N 1
ATOM 644 C CA . ILE A 1 85 ? -1.482 -6.561 19.957 1.00 91.44 85 ILE A CA 1
ATOM 645 C C . ILE A 1 85 ? -1.362 -6.636 18.431 1.00 91.44 85 ILE A C 1
ATOM 647 O O . ILE A 1 85 ? -2.186 -7.337 17.829 1.00 91.44 85 ILE A O 1
ATOM 651 N N . PRO A 1 86 ? -0.396 -5.943 17.804 1.00 86.38 86 PRO A N 1
ATOM 652 C CA . PRO A 1 86 ? -0.178 -5.983 16.360 1.00 86.38 86 PRO A CA 1
ATOM 653 C C . PRO A 1 86 ? -0.018 -7.410 15.831 1.00 86.38 86 PRO A C 1
ATOM 655 O O . PRO A 1 86 ? 0.421 -8.312 16.550 1.00 86.38 86 PRO A O 1
ATOM 658 N N . ALA A 1 87 ? -0.382 -7.628 14.567 1.00 81.31 87 ALA A N 1
ATOM 659 C CA . ALA A 1 87 ? -0.208 -8.932 13.936 1.00 81.31 87 ALA A CA 1
ATOM 660 C C . ALA A 1 87 ? 1.290 -9.284 13.881 1.00 81.31 87 ALA A C 1
ATOM 662 O O . ALA A 1 87 ? 2.080 -8.545 13.299 1.00 81.31 87 ALA A O 1
ATOM 663 N N . SER A 1 88 ? 1.685 -10.400 14.504 1.00 69.31 88 SER A N 1
ATOM 664 C CA . SER A 1 88 ? 3.099 -10.778 14.655 1.00 69.31 88 SER A CA 1
ATOM 665 C C . SER A 1 88 ? 3.681 -11.528 13.453 1.00 69.31 88 SER A C 1
ATOM 667 O O . SER A 1 88 ? 4.886 -11.769 13.416 1.00 69.31 88 SER A O 1
ATOM 669 N N . CYS A 1 89 ? 2.854 -11.954 12.494 1.00 58.97 89 CYS A N 1
ATOM 670 C CA . CYS A 1 89 ? 3.310 -12.753 11.360 1.00 58.97 89 CYS A CA 1
ATOM 671 C C . CYS A 1 89 ? 2.295 -12.786 10.208 1.00 58.97 89 CYS A C 1
ATOM 673 O O . CYS A 1 89 ? 1.116 -13.069 10.400 1.00 58.97 89 CYS A O 1
ATOM 675 N N . VAL A 1 90 ? 2.795 -12.568 8.990 1.00 59.03 90 VAL A N 1
ATOM 676 C CA . VAL A 1 90 ? 2.055 -12.622 7.718 1.00 59.03 90 VAL A CA 1
ATOM 677 C C . VAL A 1 90 ? 1.924 -14.076 7.232 1.00 59.03 90 VAL A C 1
ATOM 679 O O . VAL A 1 90 ? 2.250 -14.383 6.096 1.00 59.03 90 VAL A O 1
ATOM 682 N N . HIS A 1 91 ? 1.567 -15.046 8.076 1.00 53.25 91 HIS A N 1
ATOM 683 C CA . HIS A 1 91 ? 1.656 -16.448 7.627 1.00 53.25 91 HIS A CA 1
ATOM 684 C C . HIS A 1 91 ? 0.579 -16.861 6.613 1.00 53.25 91 HIS A C 1
ATOM 686 O O . HIS A 1 91 ? 0.886 -17.672 5.743 1.00 53.25 91 HIS A O 1
ATOM 692 N N . ASP A 1 92 ? -0.609 -16.251 6.634 1.00 53.72 92 ASP A N 1
ATOM 693 C CA . ASP A 1 92 ? -1.698 -16.640 5.723 1.00 53.72 92 ASP A CA 1
ATOM 694 C C . ASP A 1 92 ? -1.798 -15.776 4.449 1.00 53.72 92 ASP A C 1
ATOM 696 O O . ASP A 1 92 ? -2.387 -16.205 3.457 1.00 53.72 92 ASP A O 1
ATOM 700 N N . GLU A 1 93 ? -1.179 -14.591 4.420 1.00 54.31 93 GLU A N 1
ATOM 701 C CA . GLU A 1 93 ? -1.265 -13.656 3.283 1.00 54.31 93 GLU A CA 1
ATOM 702 C C . GLU A 1 93 ? 0.022 -13.607 2.417 1.00 54.31 93 GLU A C 1
ATOM 704 O O . GLU A 1 93 ? 0.025 -13.040 1.323 1.00 54.31 93 GLU A O 1
ATOM 709 N N . LEU A 1 94 ? 1.111 -14.267 2.847 1.00 54.41 94 LEU A N 1
ATOM 710 C CA . LEU A 1 94 ? 2.418 -14.299 2.158 1.00 54.41 94 LEU A CA 1
ATOM 711 C C . LEU A 1 94 ? 2.413 -14.986 0.783 1.00 54.41 94 LEU A C 1
ATOM 713 O O . LEU A 1 94 ? 3.349 -14.784 0.009 1.00 54.41 94 LEU A O 1
ATOM 717 N N . ALA A 1 95 ? 1.369 -15.748 0.441 1.00 56.09 95 ALA A N 1
ATOM 718 C CA . ALA A 1 95 ? 1.261 -16.408 -0.863 1.00 56.09 95 ALA A CA 1
ATOM 719 C C . ALA A 1 95 ? 1.320 -15.415 -2.044 1.00 56.09 95 ALA A C 1
ATOM 721 O O . ALA A 1 95 ? 1.671 -15.804 -3.154 1.00 56.09 95 ALA A O 1
ATOM 722 N N . VAL A 1 96 ? 1.007 -14.134 -1.811 1.00 55.81 96 VAL A N 1
ATOM 723 C CA . VAL A 1 96 ? 1.121 -13.063 -2.816 1.00 55.81 96 VAL A CA 1
ATOM 724 C C . VAL A 1 96 ? 2.581 -12.626 -3.025 1.00 55.81 96 VAL A C 1
ATOM 726 O O . VAL A 1 96 ? 2.964 -12.294 -4.144 1.00 55.81 96 VAL A O 1
ATOM 729 N N . VAL A 1 97 ? 3.423 -12.673 -1.984 1.00 56.59 97 VAL A N 1
ATOM 730 C CA . VAL A 1 97 ? 4.833 -12.232 -2.037 1.00 56.59 97 VAL A CA 1
ATOM 731 C C . VAL A 1 97 ? 5.742 -13.304 -2.633 1.00 56.59 97 VAL A C 1
ATOM 733 O O . VAL A 1 97 ? 6.647 -12.964 -3.392 1.00 56.59 97 VAL A O 1
ATOM 736 N N . GLU A 1 98 ? 5.481 -14.591 -2.365 1.00 55.66 98 GLU A N 1
ATOM 737 C CA . GLU A 1 98 ? 6.250 -15.707 -2.952 1.00 55.66 98 GLU A CA 1
ATOM 738 C C . GLU A 1 98 ? 6.238 -15.689 -4.487 1.00 55.66 98 GLU A C 1
ATOM 740 O O . GLU A 1 98 ? 7.148 -16.214 -5.128 1.00 55.66 98 GLU A O 1
ATOM 745 N N . VAL A 1 99 ? 5.239 -15.038 -5.091 1.00 54.12 99 VAL A N 1
ATOM 746 C CA . VAL A 1 99 ? 5.179 -14.871 -6.539 1.00 54.12 99 VAL A CA 1
ATOM 747 C C . VAL A 1 99 ? 6.320 -13.988 -7.037 1.00 54.12 99 VAL A C 1
ATOM 749 O O . VAL A 1 99 ? 6.805 -14.273 -8.112 1.00 54.12 99 VAL A O 1
ATOM 752 N N . MET A 1 100 ? 6.817 -12.989 -6.301 1.00 58.81 100 MET A N 1
ATOM 753 C CA . MET A 1 100 ? 7.736 -11.971 -6.846 1.00 58.81 100 MET A CA 1
ATOM 754 C C . MET A 1 100 ? 9.225 -12.362 -6.860 1.00 58.81 100 MET A C 1
ATOM 756 O O . MET A 1 100 ? 10.022 -11.658 -7.474 1.00 58.81 100 MET A O 1
ATOM 760 N N . ASP A 1 101 ? 9.614 -13.478 -6.238 1.00 58.88 101 ASP A N 1
ATOM 761 C CA . ASP A 1 101 ? 11.025 -13.875 -6.046 1.00 58.88 101 ASP A CA 1
ATOM 762 C C . ASP A 1 101 ? 11.602 -14.728 -7.200 1.00 58.88 101 ASP A C 1
ATOM 764 O O . ASP A 1 101 ? 12.630 -15.389 -7.071 1.00 58.88 101 ASP A O 1
ATOM 768 N N . SER A 1 102 ? 10.929 -14.765 -8.358 1.00 57.47 102 SER A N 1
ATOM 769 C CA . SER A 1 102 ? 11.427 -15.510 -9.522 1.00 57.47 102 SER A CA 1
ATOM 770 C C . SER A 1 102 ? 12.237 -14.603 -10.453 1.00 57.47 102 SER A C 1
ATOM 772 O O . SER A 1 102 ? 11.739 -13.564 -10.883 1.00 57.47 102 SER A O 1
ATOM 774 N N . ASP A 1 103 ? 13.430 -15.047 -10.869 1.00 58.78 103 ASP A N 1
ATOM 775 C CA . ASP A 1 103 ? 14.332 -14.420 -11.867 1.00 58.78 103 ASP A CA 1
ATOM 776 C C . ASP A 1 103 ? 13.693 -14.152 -13.262 1.00 58.78 103 ASP A C 1
ATOM 778 O O . ASP A 1 103 ? 14.382 -13.930 -14.259 1.00 58.78 103 ASP A O 1
ATOM 782 N N . ARG A 1 104 ? 12.365 -14.247 -13.398 1.00 57.56 104 ARG A N 1
ATOM 783 C CA . ARG A 1 104 ? 11.626 -14.239 -14.666 1.00 57.56 104 ARG A CA 1
ATOM 784 C C . ARG A 1 104 ? 10.509 -13.202 -14.759 1.00 57.56 104 ARG A C 1
ATOM 786 O O . ARG A 1 104 ? 9.778 -13.226 -15.753 1.00 57.56 104 ARG A O 1
ATOM 793 N N . PHE A 1 105 ? 10.355 -12.288 -13.800 1.00 69.31 105 PHE A N 1
ATOM 794 C CA . PHE A 1 105 ? 9.328 -11.253 -13.938 1.00 69.31 105 PHE A CA 1
ATOM 795 C C . PHE A 1 105 ? 9.706 -10.229 -14.999 1.00 69.31 105 PHE A C 1
ATOM 797 O O . PHE A 1 105 ? 10.748 -9.581 -14.956 1.00 69.31 105 PHE A O 1
ATOM 804 N N . THR A 1 106 ? 8.814 -10.066 -15.972 1.00 80.31 106 THR A N 1
ATOM 805 C CA . THR A 1 106 ? 8.852 -8.887 -16.833 1.00 80.31 106 THR A CA 1
ATOM 806 C C . THR A 1 106 ? 8.415 -7.667 -16.017 1.00 80.31 106 THR A C 1
ATOM 808 O O . THR A 1 106 ? 7.578 -7.796 -15.124 1.00 80.31 106 THR A O 1
ATOM 811 N N . GLN A 1 107 ? 8.918 -6.474 -16.351 1.00 81.62 107 GLN A N 1
ATOM 812 C CA . GLN A 1 107 ? 8.495 -5.203 -15.733 1.00 81.62 107 GLN A CA 1
ATOM 813 C C . GLN A 1 107 ? 6.962 -5.032 -15.709 1.00 81.62 107 GLN A C 1
ATOM 815 O O . GLN A 1 107 ? 6.386 -4.526 -14.745 1.00 81.62 107 GLN A O 1
ATOM 820 N N . ARG A 1 108 ? 6.294 -5.542 -16.748 1.00 85.88 108 ARG A N 1
ATOM 821 C CA . ARG A 1 108 ? 4.838 -5.594 -16.847 1.00 85.88 108 ARG A CA 1
ATOM 822 C C . ARG A 1 108 ? 4.210 -6.457 -15.754 1.00 85.88 108 ARG A C 1
ATOM 824 O O . ARG A 1 108 ? 3.327 -5.982 -15.053 1.00 85.88 108 ARG A O 1
ATOM 831 N N . SER A 1 109 ? 4.672 -7.696 -15.604 1.00 86.56 109 SER A N 1
ATOM 832 C CA . SER A 1 109 ? 4.157 -8.625 -14.593 1.00 86.56 109 SER A CA 1
ATOM 833 C C . SER A 1 109 ? 4.386 -8.092 -13.176 1.00 86.56 109 SER A C 1
ATOM 835 O O . SER A 1 109 ? 3.513 -8.219 -12.328 1.00 86.56 109 SER A O 1
ATOM 837 N N . LEU A 1 110 ? 5.519 -7.419 -12.944 1.00 86.12 110 LEU A N 1
ATOM 838 C CA . LEU A 1 110 ? 5.795 -6.729 -11.685 1.00 86.12 110 LEU A CA 1
ATOM 839 C C . LEU A 1 110 ? 4.775 -5.612 -11.413 1.00 86.12 110 LEU A C 1
ATOM 841 O O . LEU A 1 110 ? 4.217 -5.532 -10.322 1.00 86.12 110 LEU A O 1
ATOM 845 N N . SER A 1 111 ? 4.503 -4.770 -12.414 1.00 89.69 111 SER A N 1
ATOM 846 C CA . SER A 1 111 ? 3.517 -3.688 -12.304 1.00 89.69 111 SER A CA 1
ATOM 847 C C . SER A 1 111 ? 2.098 -4.215 -12.080 1.00 89.69 111 SER A C 1
ATOM 849 O O . SER A 1 111 ? 1.361 -3.643 -11.284 1.00 89.69 111 SER A O 1
ATOM 851 N N . GLU A 1 112 ? 1.718 -5.305 -12.751 1.00 90.56 112 GLU A N 1
ATOM 852 C CA . GLU A 1 112 ? 0.426 -5.981 -12.566 1.00 90.56 112 GLU A CA 1
ATOM 853 C C . GLU A 1 112 ? 0.284 -6.516 -11.128 1.00 90.56 112 GLU A C 1
ATOM 855 O O . GLU A 1 112 ? -0.724 -6.247 -10.481 1.00 90.56 112 GLU A O 1
ATOM 860 N N . SER A 1 113 ? 1.319 -7.159 -10.576 1.00 89.94 113 SER A N 1
ATOM 861 C CA . SER A 1 113 ? 1.311 -7.626 -9.182 1.00 89.94 113 SER A CA 1
ATOM 862 C C . SER A 1 113 ? 1.245 -6.484 -8.163 1.00 89.94 113 SER A C 1
ATOM 864 O O . SER A 1 113 ? 0.484 -6.566 -7.201 1.00 89.94 113 SER A O 1
ATOM 866 N N . LEU A 1 114 ? 1.979 -5.385 -8.374 1.00 92.81 114 LEU A N 1
ATOM 867 C CA . LEU A 1 114 ? 1.872 -4.205 -7.506 1.00 92.81 114 LEU A CA 1
ATOM 868 C C . LEU A 1 114 ? 0.477 -3.564 -7.580 1.00 92.81 114 LEU A C 1
ATOM 870 O O . LEU A 1 114 ? -0.038 -3.117 -6.562 1.00 92.81 114 LEU A O 1
ATOM 874 N N . ILE A 1 115 ? -0.165 -3.554 -8.755 1.00 93.50 115 ILE A N 1
ATOM 875 C CA . ILE A 1 115 ? -1.550 -3.083 -8.909 1.00 93.50 115 ILE A CA 1
ATOM 876 C C . ILE A 1 115 ? -2.509 -3.923 -8.062 1.00 93.50 115 ILE A C 1
ATOM 878 O O . ILE A 1 115 ? -3.338 -3.349 -7.362 1.00 93.50 115 ILE A O 1
ATOM 882 N N . GLU A 1 116 ? -2.393 -5.252 -8.087 1.00 90.62 116 GLU A N 1
ATOM 883 C CA . GLU A 1 116 ? -3.248 -6.137 -7.283 1.00 90.62 116 GLU A CA 1
ATOM 884 C C . GLU A 1 116 ? -3.084 -5.882 -5.776 1.00 90.62 116 GLU A C 1
ATOM 886 O O . GLU A 1 116 ? -4.074 -5.848 -5.040 1.00 90.62 116 GLU A O 1
ATOM 891 N N . ILE A 1 117 ? -1.851 -5.640 -5.321 1.00 91.44 117 ILE A N 1
ATOM 892 C CA . ILE A 1 117 ? -1.550 -5.302 -3.923 1.00 91.44 117 ILE A CA 1
ATOM 893 C C . ILE A 1 117 ? -2.163 -3.951 -3.537 1.00 91.44 117 ILE A C 1
ATOM 895 O O . ILE A 1 117 ? -2.835 -3.854 -2.510 1.00 91.44 117 ILE A O 1
ATOM 899 N N . GLU A 1 118 ? -1.987 -2.916 -4.362 1.00 95.00 118 GLU A N 1
ATOM 900 C CA . GLU A 1 118 ? -2.569 -1.588 -4.125 1.00 95.00 118 GLU A CA 1
ATOM 901 C C . GLU A 1 118 ? -4.102 -1.614 -4.132 1.00 95.00 118 GLU A C 1
ATOM 903 O O . GLU A 1 118 ? -4.747 -0.940 -3.331 1.00 95.00 118 GLU A O 1
ATOM 908 N N . GLU A 1 119 ? -4.711 -2.400 -5.022 1.00 92.94 119 GLU A N 1
ATOM 909 C CA . GLU A 1 119 ? -6.159 -2.602 -5.034 1.00 92.94 119 GLU A CA 1
ATOM 910 C C . GLU A 1 119 ? -6.625 -3.280 -3.749 1.00 92.94 119 GLU A C 1
ATOM 912 O O . GLU A 1 119 ? -7.579 -2.811 -3.129 1.00 92.94 119 GLU A O 1
ATOM 917 N N . HIS A 1 120 ? -5.939 -4.340 -3.319 1.00 90.38 120 HIS A N 1
ATOM 918 C CA . HIS A 1 120 ? -6.256 -5.031 -2.076 1.00 90.38 120 HIS A CA 1
ATOM 919 C C . HIS A 1 120 ? -6.165 -4.098 -0.860 1.00 90.38 120 HIS A C 1
ATOM 921 O O . HIS A 1 120 ? -7.118 -4.020 -0.084 1.00 90.38 120 HIS A O 1
ATOM 927 N N . LEU A 1 121 ? -5.076 -3.330 -0.744 1.00 92.88 121 LEU A N 1
ATOM 928 C CA . LEU A 1 121 ? -4.914 -2.315 0.298 1.00 92.88 121 LEU A CA 1
ATOM 929 C C . LEU A 1 121 ? -6.030 -1.274 0.254 1.00 92.88 121 LEU A C 1
ATOM 931 O O . LEU A 1 121 ? -6.624 -0.959 1.283 1.00 92.88 121 LEU A O 1
ATOM 935 N N . LEU A 1 122 ? -6.360 -0.761 -0.933 1.00 94.38 122 LEU A N 1
ATOM 936 C CA . LEU A 1 122 ? -7.424 0.225 -1.091 1.00 94.38 122 LEU A CA 1
ATOM 937 C C . LEU A 1 122 ? -8.771 -0.318 -0.602 1.00 94.38 122 LEU A C 1
ATOM 939 O O . LEU A 1 122 ? -9.499 0.389 0.096 1.00 94.38 122 LEU A O 1
ATOM 943 N N . TYR A 1 123 ? -9.104 -1.564 -0.947 1.00 90.38 123 TYR A N 1
ATOM 944 C CA . TYR A 1 123 ? -10.320 -2.213 -0.460 1.00 90.38 123 TYR A CA 1
ATOM 945 C C . TYR A 1 123 ? -10.295 -2.402 1.057 1.00 90.38 123 TYR A C 1
ATOM 947 O O . TYR A 1 123 ? -11.296 -2.104 1.707 1.00 90.38 123 TYR A O 1
ATOM 955 N N . ALA A 1 124 ? -9.168 -2.832 1.627 1.00 89.00 124 ALA A N 1
ATOM 956 C CA . ALA A 1 124 ? -9.020 -2.994 3.070 1.00 89.00 124 ALA A CA 1
ATOM 957 C C . ALA A 1 124 ? -9.191 -1.658 3.814 1.00 89.00 124 ALA A C 1
ATOM 959 O O . ALA A 1 124 ? -9.908 -1.594 4.813 1.00 89.00 124 ALA A O 1
ATOM 960 N N . TYR A 1 125 ? -8.615 -0.569 3.294 1.00 94.00 125 TYR A N 1
ATOM 961 C CA . TYR A 1 125 ? -8.759 0.764 3.877 1.00 94.00 125 TYR A CA 1
ATOM 962 C C . TYR A 1 125 ? -10.198 1.271 3.817 1.00 94.00 125 TYR A C 1
ATOM 964 O O . TYR A 1 125 ? -10.709 1.807 4.800 1.00 94.00 125 TYR A O 1
ATOM 972 N N . LEU A 1 126 ? -10.866 1.090 2.675 1.00 91.94 126 LEU A N 1
ATOM 973 C CA . LEU A 1 126 ? -12.270 1.462 2.515 1.00 91.94 126 LEU A CA 1
ATOM 974 C C . LEU A 1 126 ? -13.170 0.649 3.451 1.00 91.94 126 LEU A C 1
ATOM 976 O O . LEU A 1 126 ? -14.050 1.228 4.080 1.00 91.94 126 LEU A O 1
ATOM 980 N N . ALA A 1 127 ? -12.928 -0.657 3.586 1.00 87.75 127 ALA A N 1
ATOM 981 C CA . ALA A 1 127 ? -13.666 -1.513 4.509 1.00 87.75 127 ALA A CA 1
ATOM 982 C C . ALA A 1 127 ? -13.470 -1.064 5.964 1.00 87.75 127 ALA A C 1
ATOM 984 O O . ALA A 1 127 ? -14.450 -0.884 6.686 1.00 87.75 127 ALA A O 1
ATOM 985 N N . ALA A 1 128 ? -12.229 -0.788 6.377 1.00 89.75 128 ALA A N 1
ATOM 986 C CA . ALA A 1 128 ? -11.947 -0.268 7.711 1.00 89.75 128 ALA A CA 1
ATOM 987 C C . ALA A 1 128 ? -12.657 1.069 7.963 1.00 89.75 128 ALA A C 1
ATOM 989 O O . ALA A 1 128 ? -13.277 1.233 9.008 1.00 89.75 128 ALA A O 1
ATOM 990 N N . LEU A 1 129 ? -12.650 1.991 6.989 1.00 91.75 129 LEU A N 1
ATOM 991 C CA . LEU A 1 129 ? -13.310 3.298 7.097 1.00 91.75 129 LEU A CA 1
ATOM 992 C C . LEU A 1 129 ? -14.829 3.197 7.328 1.00 91.75 129 LEU A C 1
ATOM 994 O O . LEU A 1 129 ? -15.408 4.097 7.931 1.00 91.75 129 LEU A O 1
ATOM 998 N N . THR A 1 130 ? -15.474 2.113 6.883 1.00 88.94 130 THR A N 1
ATOM 999 C CA . THR A 1 130 ? -16.912 1.887 7.122 1.00 88.94 130 THR A CA 1
ATOM 1000 C C . THR A 1 130 ? -17.248 1.414 8.538 1.00 88.94 130 THR A C 1
ATOM 1002 O O . THR A 1 130 ? -18.428 1.362 8.879 1.00 88.94 130 THR A O 1
ATOM 1005 N N . ALA A 1 131 ? -16.251 1.097 9.372 1.00 86.25 131 ALA A N 1
ATOM 1006 C CA . ALA A 1 131 ? -16.483 0.672 10.747 1.00 86.25 131 ALA A CA 1
ATOM 1007 C C . ALA A 1 131 ? -17.137 1.794 11.569 1.00 86.25 131 ALA A C 1
ATOM 1009 O O . ALA A 1 131 ? -16.587 2.888 11.741 1.00 86.25 131 ALA A O 1
ATOM 1010 N N . GLU A 1 132 ? -18.328 1.508 12.095 1.00 75.00 132 GLU A N 1
ATOM 1011 C CA . GLU A 1 132 ? -19.063 2.440 12.939 1.00 75.00 132 GLU A CA 1
ATOM 1012 C C . GLU A 1 132 ? -18.271 2.773 14.211 1.00 75.00 132 GLU A C 1
ATOM 1014 O O . GLU A 1 132 ? -17.606 1.924 14.800 1.00 75.00 132 GLU A O 1
ATOM 1019 N N . SER A 1 133 ? -18.389 4.018 14.679 1.00 83.44 133 SER A N 1
ATOM 1020 C CA . SER A 1 133 ? -17.768 4.505 15.924 1.00 83.44 133 SER A CA 1
ATOM 1021 C C . SER A 1 133 ? -16.234 4.542 15.948 1.00 83.44 133 SER A C 1
ATOM 1023 O O . SER A 1 133 ? -15.650 4.691 17.022 1.00 83.44 133 SER A O 1
ATOM 1025 N N . MET A 1 134 ? -15.569 4.454 14.793 1.00 88.81 134 MET A N 1
ATOM 1026 C CA . MET A 1 134 ? -14.131 4.700 14.717 1.00 88.81 134 MET A CA 1
ATOM 1027 C C . MET A 1 134 ? -13.788 6.136 15.121 1.00 88.81 134 MET A C 1
ATOM 1029 O O . MET A 1 134 ? -14.502 7.078 14.769 1.00 88.81 134 MET A O 1
ATOM 1033 N N . ASP A 1 135 ? -12.699 6.308 15.871 1.00 90.69 135 ASP A N 1
ATOM 1034 C CA . ASP A 1 135 ? -12.303 7.628 16.341 1.00 90.69 135 ASP A CA 1
ATOM 1035 C C . ASP A 1 135 ? -11.907 8.548 15.161 1.00 90.69 135 ASP A C 1
ATOM 1037 O O . ASP A 1 135 ? -11.355 8.069 14.162 1.00 90.69 135 ASP A O 1
ATOM 1041 N N . PRO A 1 136 ? -12.152 9.871 15.253 1.00 93.31 136 PRO A N 1
ATOM 1042 C CA . PRO A 1 136 ? -11.886 10.796 14.151 1.00 93.31 136 PRO A CA 1
ATOM 1043 C C . PRO A 1 136 ? -10.427 10.819 13.679 1.00 93.31 136 PRO A C 1
ATOM 1045 O O . PRO A 1 136 ? -10.175 10.996 12.492 1.00 93.31 136 PRO A O 1
ATOM 1048 N N . THR A 1 137 ? -9.457 10.610 14.573 1.00 93.19 137 THR A N 1
ATOM 1049 C CA . THR A 1 137 ? -8.031 10.625 14.208 1.00 93.19 137 THR A CA 1
ATOM 1050 C C . THR A 1 137 ? -7.633 9.372 13.428 1.00 93.19 137 THR A C 1
ATOM 1052 O O . THR A 1 137 ? -6.809 9.442 12.511 1.00 93.19 137 THR A O 1
ATOM 1055 N N . CYS A 1 138 ? -8.250 8.226 13.729 1.00 93.69 138 CYS A N 1
ATOM 1056 C CA . CYS A 1 138 ? -8.107 7.022 12.920 1.00 93.69 138 CYS A CA 1
ATOM 1057 C C . CYS A 1 138 ? -8.808 7.177 11.564 1.00 93.69 138 CYS A C 1
ATOM 1059 O O . CYS A 1 138 ? -8.209 6.858 10.540 1.00 93.69 138 CYS A O 1
ATOM 1061 N N . GLN A 1 139 ? -10.010 7.761 11.523 1.00 94.44 139 GLN A N 1
ATOM 1062 C CA . GLN A 1 139 ? -10.705 8.057 10.262 1.00 94.44 139 GLN A CA 1
ATOM 1063 C C . GLN A 1 139 ? -9.886 8.979 9.346 1.00 94.44 139 GLN A C 1
ATOM 1065 O O . GLN A 1 139 ? -9.725 8.679 8.163 1.00 94.44 139 GLN A O 1
ATOM 1070 N N . GLU A 1 140 ? -9.326 10.069 9.881 1.00 96.12 140 GLU A N 1
ATOM 1071 C CA . GLU A 1 140 ? -8.454 10.984 9.131 1.00 96.12 140 GLU A CA 1
ATOM 1072 C C . GLU A 1 140 ? -7.213 10.271 8.583 1.00 96.12 140 GLU A C 1
ATOM 1074 O O . GLU A 1 140 ? -6.842 10.463 7.421 1.00 96.12 140 GLU A O 1
ATOM 1079 N N . PHE A 1 141 ? -6.594 9.406 9.392 1.00 95.94 141 PHE A N 1
ATOM 1080 C CA . PHE A 1 141 ? -5.473 8.582 8.953 1.00 95.94 141 PHE A CA 1
ATOM 1081 C C . PHE A 1 141 ? -5.869 7.657 7.795 1.00 95.94 141 PHE A C 1
ATOM 1083 O O . PHE A 1 141 ? -5.221 7.693 6.750 1.00 95.94 141 PHE A O 1
ATOM 1090 N N . LEU A 1 142 ? -6.946 6.877 7.936 1.00 95.94 142 LEU A N 1
ATOM 1091 C CA . LEU A 1 142 ? -7.397 5.944 6.898 1.00 95.94 142 LEU A CA 1
ATOM 1092 C C . LEU A 1 142 ? -7.774 6.677 5.606 1.00 95.94 142 LEU A C 1
ATOM 1094 O O . LEU A 1 142 ? -7.408 6.234 4.520 1.00 95.94 142 LEU A O 1
ATOM 1098 N N . GLN A 1 143 ? -8.436 7.832 5.706 1.00 96.94 143 GLN A N 1
ATOM 1099 C CA . GLN A 1 143 ? -8.767 8.659 4.545 1.00 96.94 143 GLN A CA 1
ATOM 1100 C C . GLN A 1 143 ? -7.508 9.165 3.825 1.00 96.94 143 GLN A C 1
ATOM 1102 O O . GLN A 1 143 ? -7.433 9.110 2.596 1.00 96.94 143 GLN A O 1
ATOM 1107 N N . SER A 1 144 ? -6.498 9.604 4.581 1.00 97.00 144 SER A N 1
ATOM 1108 C CA . SER A 1 144 ? -5.200 9.997 4.024 1.00 97.00 144 SER A CA 1
ATOM 1109 C C . SER A 1 144 ? -4.529 8.837 3.277 1.00 97.00 144 SER A C 1
ATOM 1111 O O . SER A 1 144 ? -4.043 9.027 2.158 1.00 97.00 144 SER A O 1
ATOM 1113 N N . GLN A 1 145 ? -4.563 7.624 3.842 1.00 97.19 145 GLN A N 1
ATOM 1114 C CA . GLN A 1 145 ? -4.014 6.435 3.185 1.00 97.19 145 GLN A CA 1
ATOM 1115 C C . GLN A 1 145 ? -4.767 6.087 1.900 1.00 97.19 145 GLN A C 1
ATOM 1117 O O . GLN A 1 145 ? -4.133 5.918 0.863 1.00 97.19 145 GLN A O 1
ATOM 1122 N N . ILE A 1 146 ? -6.104 6.121 1.907 1.00 96.50 146 ILE A N 1
ATOM 1123 C CA . ILE A 1 146 ? -6.936 5.908 0.708 1.00 96.50 146 ILE A CA 1
ATOM 1124 C C . ILE A 1 146 ? -6.507 6.827 -0.441 1.00 96.50 146 ILE A C 1
ATOM 1126 O O . ILE A 1 146 ? -6.363 6.384 -1.585 1.00 96.50 146 ILE A O 1
ATOM 1130 N N . ASP A 1 147 ? -6.283 8.110 -0.159 1.00 96.94 147 ASP A N 1
ATOM 1131 C CA . ASP A 1 147 ? -5.896 9.086 -1.179 1.00 96.94 147 ASP A CA 1
ATOM 1132 C C . ASP A 1 147 ? -4.450 8.897 -1.666 1.00 96.94 147 ASP A C 1
ATOM 1134 O O . ASP A 1 147 ? -4.120 9.216 -2.816 1.00 96.94 147 ASP A O 1
ATOM 1138 N N . ILE A 1 148 ? -3.561 8.382 -0.817 1.00 95.06 148 ILE A N 1
ATOM 1139 C CA . ILE A 1 148 ? -2.194 8.005 -1.197 1.00 95.06 148 ILE A CA 1
ATOM 1140 C C . ILE A 1 148 ? -2.222 6.764 -2.100 1.00 95.06 148 ILE A C 1
ATOM 1142 O O . ILE A 1 148 ? -1.760 6.858 -3.241 1.00 95.06 148 ILE A O 1
ATOM 1146 N N . THR A 1 149 ? -2.844 5.674 -1.651 1.00 95.25 149 THR A N 1
ATOM 1147 C CA . THR A 1 149 ? -2.992 4.401 -2.377 1.00 95.25 149 THR A CA 1
ATOM 1148 C C . THR A 1 149 ? -3.645 4.615 -3.746 1.00 95.25 149 THR A C 1
ATOM 1150 O O . THR A 1 149 ? -3.140 4.158 -4.768 1.00 95.25 149 THR A O 1
ATOM 1153 N N . ARG A 1 150 ? -4.706 5.434 -3.842 1.00 96.69 150 ARG A N 1
ATOM 1154 C CA . ARG A 1 150 ? -5.329 5.786 -5.138 1.00 96.69 150 ARG A CA 1
ATOM 1155 C C . ARG A 1 150 ? -4.367 6.470 -6.107 1.00 96.69 150 ARG A C 1
ATOM 1157 O O . ARG A 1 150 ? -4.408 6.204 -7.310 1.00 96.69 150 ARG A O 1
ATOM 1164 N N . ARG A 1 151 ? -3.519 7.379 -5.615 1.00 95.94 151 ARG A N 1
ATOM 1165 C CA . ARG A 1 151 ? -2.524 8.061 -6.457 1.00 95.94 151 ARG A CA 1
ATOM 1166 C C . ARG A 1 151 ? -1.459 7.087 -6.948 1.00 95.94 151 ARG A C 1
ATOM 1168 O O . ARG A 1 151 ? -1.080 7.172 -8.115 1.00 95.94 151 ARG A O 1
ATOM 1175 N N . HIS A 1 152 ? -1.008 6.169 -6.096 1.00 94.00 152 HIS A N 1
ATOM 1176 C CA . HIS A 1 152 ? -0.051 5.126 -6.470 1.00 94.00 152 HIS A CA 1
ATOM 1177 C C . HIS A 1 152 ? -0.637 4.154 -7.491 1.00 94.00 152 HIS A C 1
ATOM 1179 O O . HIS A 1 152 ? -0.049 3.976 -8.557 1.00 94.00 152 HIS A O 1
ATOM 1185 N N . LEU A 1 153 ? -1.847 3.653 -7.249 1.00 94.06 153 LEU A N 1
ATOM 1186 C CA . LEU A 1 153 ? -2.573 2.785 -8.171 1.00 94.06 153 LEU A CA 1
ATOM 1187 C C . LEU A 1 153 ? -2.744 3.422 -9.560 1.00 94.06 153 LEU A C 1
ATOM 1189 O O . LEU A 1 153 ? -2.486 2.789 -10.584 1.00 94.06 153 LEU A O 1
ATOM 1193 N N . ASN A 1 154 ? -3.130 4.700 -9.617 1.00 95.00 154 ASN A N 1
ATOM 1194 C CA . ASN A 1 154 ? -3.248 5.426 -10.883 1.00 95.00 154 ASN A CA 1
ATOM 1195 C C . ASN A 1 154 ? -1.897 5.582 -11.593 1.00 95.00 154 ASN A C 1
ATOM 1197 O O . ASN A 1 154 ? -1.835 5.456 -12.816 1.00 95.00 154 ASN A O 1
ATOM 1201 N N . ALA A 1 155 ? -0.817 5.830 -10.847 1.00 92.38 155 ALA A N 1
ATOM 1202 C CA . ALA A 1 155 ? 0.522 5.927 -11.415 1.00 92.38 155 ALA A CA 1
ATOM 1203 C C . ALA A 1 155 ? 0.990 4.587 -12.009 1.00 92.38 155 ALA A C 1
ATOM 1205 O O . ALA A 1 155 ? 1.518 4.576 -13.121 1.00 92.38 155 ALA A O 1
ATOM 1206 N N . LEU A 1 156 ? 0.750 3.466 -11.319 1.00 93.19 156 LEU A N 1
ATOM 1207 C CA . LEU A 1 156 ? 1.072 2.124 -11.817 1.00 93.19 156 LEU A CA 1
ATOM 1208 C C . LEU A 1 156 ? 0.273 1.782 -13.079 1.00 93.19 156 LEU A C 1
ATOM 1210 O O . LEU A 1 156 ? 0.849 1.388 -14.094 1.00 93.19 156 LEU A O 1
ATOM 1214 N N . ARG A 1 157 ? -1.047 2.011 -13.058 1.00 94.06 157 ARG A N 1
ATOM 1215 C CA . ARG A 1 157 ? -1.922 1.793 -14.221 1.00 94.06 157 ARG A CA 1
ATOM 1216 C C . ARG A 1 157 ? -1.497 2.636 -15.423 1.00 94.06 157 ARG A C 1
ATOM 1218 O O . ARG A 1 157 ? -1.521 2.149 -16.551 1.00 94.06 157 ARG A O 1
ATOM 1225 N N . TRP A 1 158 ? -1.074 3.881 -15.194 1.00 92.31 158 TRP A N 1
ATOM 1226 C CA . TRP A 1 158 ? -0.555 4.743 -16.255 1.00 92.31 158 TRP A CA 1
ATOM 1227 C C . TRP A 1 158 ? 0.762 4.224 -16.841 1.00 92.31 158 TRP A C 1
ATOM 1229 O O . TRP A 1 158 ? 0.922 4.229 -18.061 1.00 92.31 158 TRP A O 1
ATOM 1239 N N . THR A 1 159 ? 1.686 3.734 -16.006 1.00 89.50 159 THR A N 1
ATOM 1240 C CA . THR A 1 159 ? 2.927 3.091 -16.472 1.00 89.50 159 THR A CA 1
ATOM 1241 C C . THR A 1 159 ? 2.610 1.892 -17.371 1.00 89.50 159 THR A C 1
ATOM 1243 O O . THR A 1 159 ? 3.072 1.855 -18.511 1.00 89.50 159 THR A O 1
ATOM 1246 N N . LEU A 1 160 ? 1.730 0.991 -16.925 1.00 89.12 160 LEU A N 1
ATOM 1247 C CA . LEU A 1 160 ? 1.316 -0.185 -17.697 1.00 89.12 160 LEU A CA 1
ATOM 1248 C C . LEU A 1 160 ? 0.645 0.192 -19.031 1.00 89.12 160 LEU A C 1
ATOM 1250 O O . LEU A 1 160 ? 0.914 -0.413 -20.072 1.00 89.12 160 LEU A O 1
ATOM 1254 N N . PHE A 1 161 ? -0.204 1.223 -19.017 1.00 89.69 161 PHE A N 1
ATOM 1255 C CA . PHE A 1 161 ? -0.823 1.764 -20.226 1.00 89.69 161 PHE A CA 1
ATOM 1256 C C .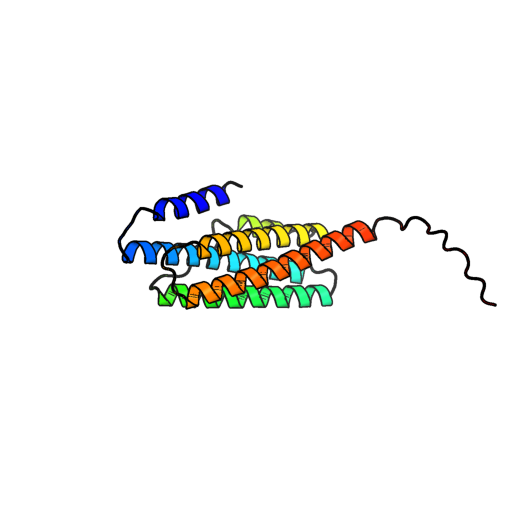 PHE A 1 161 ? 0.226 2.278 -21.224 1.00 89.69 161 PHE A C 1
ATOM 1258 O O . PHE A 1 161 ? 0.177 1.922 -22.404 1.00 89.69 161 PHE A O 1
ATOM 1265 N N . CYS A 1 162 ? 1.189 3.084 -20.763 1.00 87.50 162 CYS A N 1
ATOM 1266 C CA . CYS A 1 162 ? 2.263 3.617 -21.605 1.00 87.50 162 CYS A CA 1
ATOM 1267 C C . CYS A 1 162 ? 3.117 2.498 -22.220 1.00 87.50 162 CYS A C 1
ATOM 1269 O O . CYS A 1 162 ? 3.440 2.550 -23.406 1.00 87.50 162 CYS A O 1
ATOM 1271 N N . GLU A 1 163 ? 3.450 1.468 -21.440 1.00 86.12 163 GLU A N 1
ATOM 1272 C CA . GLU A 1 163 ? 4.234 0.317 -21.903 1.00 86.12 163 GLU A CA 1
ATOM 1273 C C . GLU A 1 163 ? 3.536 -0.481 -23.009 1.00 86.12 163 GLU A C 1
ATOM 1275 O O . GLU A 1 163 ? 4.196 -0.952 -23.939 1.00 86.12 163 GLU A O 1
ATOM 1280 N N . ALA A 1 164 ? 2.210 -0.629 -22.929 1.00 85.88 164 ALA A N 1
ATOM 1281 C CA . ALA A 1 164 ? 1.432 -1.322 -23.951 1.00 85.88 164 ALA A CA 1
ATOM 1282 C C . ALA A 1 164 ? 1.480 -0.583 -25.300 1.00 85.88 164 ALA A C 1
ATOM 1284 O O . ALA A 1 164 ? 1.697 -1.215 -26.333 1.00 85.88 164 ALA A O 1
ATOM 1285 N N . HIS A 1 165 ? 1.361 0.748 -25.283 1.00 82.31 165 HIS A N 1
ATOM 1286 C CA . HIS A 1 165 ? 1.302 1.570 -26.498 1.00 82.31 165 HIS A CA 1
ATOM 1287 C C . HIS A 1 165 ? 2.679 1.898 -27.087 1.00 82.31 165 HIS A C 1
ATOM 1289 O O . HIS A 1 165 ? 2.792 2.108 -28.289 1.00 82.31 165 HIS A O 1
ATOM 1295 N N . ALA A 1 166 ? 3.751 1.897 -26.290 1.00 81.44 166 ALA A N 1
ATOM 1296 C CA . ALA A 1 166 ? 5.112 2.111 -26.796 1.00 81.44 166 ALA A CA 1
ATOM 1297 C C . ALA A 1 166 ? 5.588 1.007 -27.764 1.00 81.44 166 ALA A C 1
ATOM 1299 O O . ALA A 1 166 ? 6.555 1.198 -28.501 1.00 81.44 166 ALA A O 1
ATOM 1300 N N . ARG A 1 167 ? 4.932 -0.160 -27.746 1.00 69.38 167 ARG A N 1
ATOM 1301 C CA . ARG A 1 167 ? 5.258 -1.320 -28.590 1.00 69.38 167 ARG A CA 1
ATOM 1302 C C . ARG A 1 167 ? 4.436 -1.378 -29.871 1.00 69.38 167 ARG A C 1
ATOM 1304 O O . ARG A 1 167 ? 4.771 -2.157 -30.763 1.00 69.38 167 ARG A O 1
ATOM 1311 N N . GLU A 1 168 ? 3.380 -0.578 -29.971 1.00 68.38 168 GLU A N 1
ATOM 1312 C CA . GLU A 1 168 ? 2.648 -0.431 -31.219 1.00 68.38 168 GLU A CA 1
ATOM 1313 C C . GLU A 1 168 ? 3.510 0.410 -32.169 1.00 68.38 168 GLU A C 1
ATOM 1315 O O . GLU A 1 168 ? 3.923 1.516 -31.803 1.00 68.38 168 GLU A O 1
ATOM 1320 N N . PRO A 1 169 ? 3.848 -0.083 -33.377 1.00 56.19 169 PRO A N 1
ATOM 1321 C CA . PRO A 1 169 ? 4.509 0.760 -34.355 1.00 56.19 169 PRO A CA 1
ATOM 1322 C C . PRO A 1 169 ? 3.579 1.940 -34.610 1.00 56.19 169 PRO A C 1
ATOM 1324 O O . PRO A 1 169 ? 2.436 1.731 -35.022 1.00 56.19 169 PRO A O 1
ATOM 1327 N N . MET A 1 170 ? 4.050 3.165 -34.344 1.00 51.84 170 MET A N 1
ATOM 1328 C CA . MET A 1 170 ? 3.282 4.349 -34.712 1.00 51.84 170 MET A CA 1
ATOM 1329 C C . MET A 1 170 ? 2.857 4.162 -36.172 1.00 51.84 170 MET A C 1
ATOM 1331 O O . MET A 1 170 ? 3.734 3.905 -37.010 1.00 51.84 170 MET A O 1
ATOM 1335 N N . PRO A 1 171 ? 1.548 4.226 -36.497 1.00 55.09 171 PRO A N 1
ATOM 1336 C CA . PRO A 1 171 ? 1.138 4.221 -37.889 1.00 55.09 171 PRO A CA 1
ATOM 1337 C C . PRO A 1 171 ? 1.948 5.322 -38.551 1.00 55.09 171 PRO A C 1
ATOM 1339 O O . PRO A 1 171 ? 2.040 6.409 -37.984 1.00 55.09 171 PRO A O 1
ATOM 1342 N N . ALA A 1 172 ? 2.615 5.012 -39.665 1.00 55.34 172 ALA A N 1
ATOM 1343 C CA . ALA A 1 172 ? 3.455 5.972 -40.360 1.00 55.34 172 ALA A CA 1
ATOM 1344 C C . ALA A 1 172 ? 2.603 7.208 -40.655 1.00 55.34 172 ALA A C 1
ATOM 1346 O O . ALA A 1 172 ? 1.804 7.230 -41.594 1.00 55.34 172 ALA A O 1
ATOM 1347 N N . THR A 1 173 ? 2.708 8.210 -39.787 1.00 58.03 173 THR A N 1
ATOM 1348 C CA . THR A 1 173 ? 1.973 9.445 -39.930 1.00 58.03 173 THR A CA 1
ATOM 1349 C C . THR A 1 173 ? 2.615 10.094 -41.133 1.00 58.03 173 THR A C 1
ATOM 1351 O O . THR A 1 173 ? 3.747 10.572 -41.053 1.00 58.03 173 THR A O 1
ATOM 1354 N N . ASN A 1 174 ? 1.921 10.061 -42.270 1.00 57.69 174 ASN A N 1
ATOM 1355 C CA . ASN A 1 174 ? 2.234 10.901 -43.415 1.00 57.69 174 ASN A CA 1
ATOM 1356 C C . ASN A 1 174 ? 1.990 12.348 -42.978 1.00 57.69 174 ASN A C 1
ATOM 1358 O O . ASN A 1 174 ? 0.962 12.947 -43.288 1.00 57.69 174 ASN A O 1
ATOM 1362 N N . LEU A 1 175 ? 2.905 12.878 -42.169 1.00 51.53 175 LEU A N 1
ATOM 1363 C CA . LEU A 1 175 ? 2.941 14.280 -41.819 1.00 51.53 175 LEU A CA 1
ATOM 1364 C C . LEU A 1 175 ? 3.155 15.021 -43.141 1.00 51.53 175 LEU A C 1
ATOM 1366 O O . LEU A 1 175 ? 4.141 14.737 -43.831 1.00 51.53 175 LEU A O 1
ATOM 1370 N N . PRO A 1 176 ? 2.237 15.914 -43.549 1.00 52.91 176 PRO A N 1
ATOM 1371 C CA . PRO A 1 176 ? 2.449 16.703 -44.747 1.00 52.91 176 PRO A CA 1
ATOM 1372 C C . PRO A 1 176 ? 3.759 17.465 -44.567 1.00 52.91 176 PRO A C 1
ATOM 1374 O O . PRO A 1 176 ? 3.955 18.138 -43.554 1.00 52.91 176 PRO A O 1
ATOM 1377 N N . ALA A 1 177 ? 4.672 17.307 -45.526 1.00 61.41 177 ALA A N 1
ATOM 1378 C CA . ALA A 1 177 ? 5.943 18.009 -45.522 1.00 61.41 177 ALA A CA 1
ATOM 1379 C C . ALA A 1 177 ? 5.664 19.512 -45.394 1.00 61.41 177 ALA A C 1
ATOM 1381 O O . ALA A 1 177 ? 5.105 20.131 -46.300 1.00 61.41 177 ALA A O 1
ATOM 1382 N N . VAL A 1 178 ? 6.008 20.089 -44.242 1.00 62.38 178 VAL A N 1
ATOM 1383 C CA . VAL A 1 178 ? 5.895 21.527 -44.016 1.00 62.38 178 VAL A CA 1
ATOM 1384 C C . VAL A 1 178 ? 6.984 22.182 -44.854 1.00 62.38 178 VAL A C 1
ATOM 1386 O O . VAL A 1 178 ? 8.143 22.250 -44.458 1.00 62.38 178 VAL A O 1
ATOM 1389 N N . THR A 1 179 ? 6.624 22.628 -46.054 1.00 62.75 179 THR A N 1
ATOM 1390 C CA . THR A 1 179 ? 7.493 23.4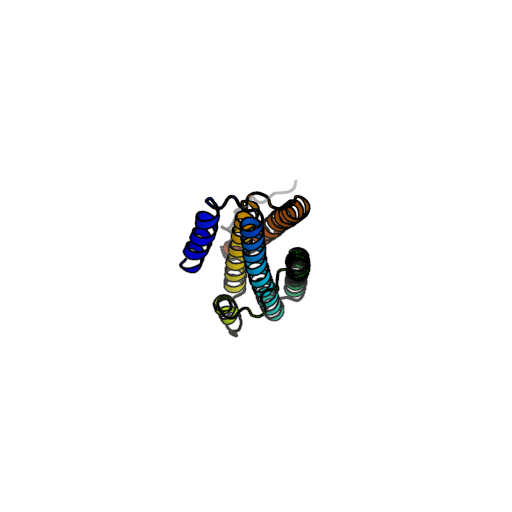66 -46.875 1.00 62.75 179 THR A CA 1
ATOM 1391 C C . THR A 1 179 ? 7.548 24.850 -46.239 1.00 62.75 179 THR A C 1
ATOM 1393 O O . THR A 1 179 ? 6.577 25.608 -46.304 1.00 62.75 179 THR A O 1
ATOM 1396 N N . THR A 1 180 ? 8.665 25.175 -45.597 1.00 59.00 180 THR A N 1
ATOM 1397 C CA . THR A 1 180 ? 8.975 26.542 -45.168 1.00 59.00 180 THR A CA 1
ATOM 1398 C C . THR A 1 180 ? 9.092 27.449 -46.394 1.00 59.00 180 THR A C 1
ATOM 1400 O O . THR A 1 180 ? 9.744 27.072 -47.370 1.00 59.00 180 THR A O 1
ATOM 1403 N N . ARG A 1 181 ? 8.432 28.612 -46.347 1.00 61.25 181 ARG A N 1
ATOM 1404 C CA . ARG A 1 181 ? 8.602 29.704 -47.317 1.00 61.25 181 ARG A CA 1
ATOM 1405 C C . ARG A 1 181 ? 9.772 30.592 -46.928 1.00 61.25 181 ARG A C 1
ATOM 1407 O O . ARG A 1 181 ? 9.960 30.774 -45.705 1.00 61.25 181 ARG A O 1
#

Foldseek 3Di:
DVVVVVLVVLLVVLPPDPDPVSLLVSLLVLLLVLLLLLVLLLLLLQLCLVVDPDVVSSVVSVVVSVVSVVLNVVSCVVSVVSVHHHDPDNVPPCVLVVVSPDPDDDNLNSLVSSLVSLVVSLVSLVSSLPRPPDDVVVNVSSVVVNVVSVVVNVVSVVVNVVVVVVPPDDPPPPPPPPDDD

Secondary structure (DSSP, 8-state):
-HHHHHHHHHHHHGGG---HHHHHHHHHHHHHHHHHHHHHHHHHHHHHHHT-SSHHHHHHHHHHHHHHHHHHHHHHHHHHHTT-------TTTGGGTGGGGSTT--HHHHHHHHHHHHHHHHHHHHHHHT-TT--HHHHHHHHHHHHHHHHHHHHHHHHHHHHHHTTSPPP----------

InterPro domains:
  IPR009078 Ferritin-like superfamily [SSF47240] (24-157)
  IPR012347 Ferritin-like [G3DSA:1.20.1260.10] (22-159)

pLDDT: mean 80.43, std 18.06, range [31.61, 97.88]